Protein AF-A0A928Y3N4-F1 (afdb_monomer)

Structure (mmCIF, N/CA/C/O backbone):
data_AF-A0A928Y3N4-F1
#
_entry.id   AF-A0A928Y3N4-F1
#
loop_
_atom_site.group_PDB
_atom_site.id
_atom_site.type_symbol
_atom_site.label_atom_id
_atom_site.label_alt_id
_atom_site.label_comp_id
_atom_site.label_asym_id
_atom_site.label_entity_id
_atom_site.label_seq_id
_atom_site.pdbx_PDB_ins_code
_atom_site.Cartn_x
_atom_site.Cartn_y
_atom_site.Cartn_z
_atom_site.occupancy
_atom_site.B_iso_or_equiv
_atom_site.auth_seq_id
_atom_site.auth_comp_id
_atom_site.auth_asym_id
_atom_site.auth_atom_id
_atom_site.pdbx_PDB_model_num
ATOM 1 N N . MET A 1 1 ? -27.984 -34.241 73.328 1.00 47.38 1 MET A N 1
ATOM 2 C CA . MET A 1 1 ? -26.893 -34.938 72.613 1.00 47.38 1 MET A CA 1
ATOM 3 C C . MET A 1 1 ? -27.506 -35.853 71.570 1.00 47.38 1 MET A C 1
ATOM 5 O O . MET A 1 1 ? -28.028 -36.883 71.955 1.00 47.38 1 MET A O 1
ATOM 9 N N . THR A 1 2 ? -27.422 -35.497 70.288 1.00 42.41 2 THR A N 1
ATOM 10 C CA . THR A 1 2 ? -27.438 -36.463 69.175 1.00 42.41 2 THR A CA 1
ATOM 11 C C . THR A 1 2 ? -26.892 -35.757 67.939 1.00 42.41 2 THR A C 1
ATOM 13 O O . THR A 1 2 ? -27.511 -34.861 67.377 1.00 42.41 2 THR A O 1
ATOM 16 N N . ARG A 1 3 ? -25.650 -36.106 67.595 1.00 63.12 3 ARG A N 1
ATOM 17 C CA . ARG A 1 3 ? -24.967 -35.717 66.361 1.00 63.12 3 ARG A CA 1
ATOM 18 C C . ARG A 1 3 ? -25.602 -36.496 65.212 1.00 63.12 3 ARG A C 1
ATOM 20 O O . ARG A 1 3 ? -25.712 -37.712 65.326 1.00 63.12 3 ARG A O 1
ATOM 27 N N . SER A 1 4 ? -25.910 -35.840 64.099 1.00 55.44 4 SER A N 1
ATOM 28 C CA . SER A 1 4 ? -25.992 -36.532 62.814 1.00 55.44 4 SER A CA 1
ATOM 29 C C . SER A 1 4 ? -25.306 -35.709 61.731 1.00 55.44 4 SER A C 1
ATOM 31 O O . SER A 1 4 ? -25.204 -34.488 61.822 1.00 55.44 4 SER A O 1
ATOM 33 N N . ARG A 1 5 ? -24.702 -36.430 60.797 1.00 62.81 5 ARG A N 1
ATOM 34 C CA . ARG A 1 5 ? -23.489 -36.102 60.050 1.00 62.81 5 ARG A CA 1
ATOM 35 C C . ARG A 1 5 ? -23.742 -36.480 58.581 1.00 62.81 5 ARG A C 1
ATOM 37 O O . ARG A 1 5 ? -24.220 -37.583 58.353 1.00 62.81 5 ARG A O 1
ATOM 44 N N . PHE A 1 6 ? -23.286 -35.620 57.659 1.00 48.50 6 PHE A N 1
ATOM 45 C CA . PHE A 1 6 ? -23.061 -35.830 56.208 1.00 48.50 6 PHE A CA 1
ATOM 46 C C . PHE A 1 6 ? -24.293 -35.878 55.266 1.00 48.50 6 PHE A C 1
ATOM 48 O O . PHE A 1 6 ? -25.356 -36.301 55.704 1.00 48.50 6 PHE A O 1
ATOM 55 N N . PRO A 1 7 ? -24.166 -35.471 53.974 1.00 49.78 7 PRO A N 1
ATOM 56 C CA . PRO A 1 7 ? -22.922 -35.302 53.214 1.00 49.78 7 PRO A CA 1
ATOM 57 C C . PRO A 1 7 ? -22.672 -33.918 52.586 1.00 49.78 7 PRO A C 1
ATOM 59 O O . PRO A 1 7 ? -23.573 -33.216 52.139 1.00 49.78 7 PRO A O 1
ATOM 62 N N . LEU A 1 8 ? -21.379 -33.583 52.511 1.00 54.81 8 LEU A N 1
ATOM 63 C CA . LEU A 1 8 ? -20.806 -32.594 51.603 1.00 54.81 8 LEU A CA 1
ATOM 64 C C . LEU A 1 8 ? -21.155 -33.024 50.166 1.00 54.81 8 LEU A C 1
ATOM 66 O O . LEU A 1 8 ? -20.624 -34.020 49.673 1.00 54.81 8 LEU A O 1
ATOM 70 N N . ALA A 1 9 ? -22.068 -32.312 49.509 1.00 58.09 9 ALA A N 1
ATOM 71 C CA . ALA A 1 9 ? -22.290 -32.474 48.080 1.00 58.09 9 ALA A CA 1
ATOM 72 C C . ALA A 1 9 ? -21.079 -31.887 47.347 1.00 58.09 9 ALA A C 1
ATOM 74 O O . ALA A 1 9 ? -20.840 -30.680 47.355 1.00 58.09 9 ALA A O 1
ATOM 75 N N . LEU A 1 10 ? -20.287 -32.783 46.766 1.00 55.28 10 LEU A N 1
ATOM 76 C CA . LEU A 1 10 ? -19.162 -32.493 45.894 1.00 55.28 10 LEU A CA 1
ATOM 77 C C . LEU A 1 10 ? -19.699 -31.794 44.633 1.00 55.28 10 LEU A C 1
ATOM 79 O O . LEU A 1 10 ? -20.111 -32.450 43.679 1.00 55.28 10 LEU A O 1
ATOM 83 N N . ALA A 1 11 ? -19.743 -30.462 44.644 1.00 58.38 11 ALA A N 1
ATOM 84 C CA . ALA A 1 11 ? -19.982 -29.673 43.444 1.00 58.38 11 ALA A CA 1
ATOM 85 C C . ALA A 1 11 ? -18.770 -29.860 42.524 1.00 58.38 11 ALA A C 1
ATOM 87 O O . ALA A 1 11 ? -17.721 -29.241 42.709 1.00 58.38 11 ALA A O 1
ATOM 88 N N . ALA A 1 12 ? -18.903 -30.795 41.584 1.00 56.53 12 ALA A N 1
ATOM 89 C CA . ALA A 1 12 ? -17.949 -31.024 40.518 1.00 56.53 12 ALA A CA 1
ATOM 90 C C . ALA A 1 12 ? -17.733 -29.703 39.773 1.00 56.53 12 ALA A C 1
ATOM 92 O O . ALA A 1 12 ? -18.623 -29.202 39.086 1.00 56.53 12 ALA A O 1
ATOM 93 N N . MET A 1 13 ? -16.550 -29.125 39.962 1.00 56.06 13 MET A N 1
ATOM 94 C CA . MET A 1 13 ? -16.081 -27.986 39.195 1.00 56.06 13 MET A CA 1
ATOM 95 C C . MET A 1 13 ? -16.020 -28.427 37.733 1.00 56.06 13 MET A C 1
ATOM 97 O O . MET A 1 13 ? -15.129 -29.180 37.339 1.00 56.06 13 MET A O 1
ATOM 101 N N . LEU A 1 14 ? -16.984 -27.979 36.931 1.00 53.53 14 LEU A N 1
ATOM 102 C CA . LEU A 1 14 ? -16.860 -27.951 35.481 1.00 53.53 14 LEU A CA 1
ATOM 103 C C . LEU A 1 14 ? -15.753 -26.942 35.166 1.00 53.53 14 LEU A C 1
ATOM 105 O O . LEU A 1 14 ? -16.003 -25.759 34.953 1.00 53.53 14 LEU A O 1
ATOM 109 N N . ALA A 1 15 ? -14.506 -27.405 35.232 1.00 56.06 15 ALA A N 1
ATOM 110 C CA . ALA A 1 15 ? -13.367 -26.680 34.713 1.00 56.06 15 ALA A CA 1
ATOM 111 C C . ALA A 1 15 ? -13.565 -26.575 33.199 1.00 56.06 15 ALA A C 1
ATOM 113 O O . ALA A 1 15 ? -13.288 -27.515 32.456 1.00 56.06 15 ALA A O 1
ATOM 114 N N . SER A 1 16 ? -14.106 -25.443 32.754 1.00 57.12 16 SER A N 1
ATOM 115 C CA . SER A 1 16 ? -14.120 -25.051 31.353 1.00 57.12 16 SER A CA 1
ATOM 116 C C . SER A 1 16 ? -12.679 -25.080 30.858 1.00 57.12 16 SER A C 1
ATOM 118 O O . SER A 1 16 ? -11.881 -24.205 31.195 1.00 57.12 16 SER A O 1
ATOM 120 N N . THR A 1 17 ? -12.317 -26.111 30.098 1.00 54.81 17 THR A N 1
ATOM 121 C CA . THR A 1 17 ? -11.041 -26.175 29.393 1.00 54.81 17 THR A CA 1
ATOM 122 C C . THR A 1 17 ? -11.042 -25.063 28.352 1.00 54.81 17 THR A C 1
ATOM 124 O O . THR A 1 17 ? -11.524 -25.240 27.234 1.00 54.81 17 THR A O 1
ATOM 127 N N . ALA A 1 18 ? -10.548 -23.888 28.738 1.00 58.12 18 ALA A N 1
ATOM 128 C CA . ALA A 1 18 ? -10.191 -22.839 27.804 1.00 58.12 18 ALA A CA 1
ATOM 129 C C . ALA A 1 18 ? -9.046 -23.389 26.949 1.00 58.12 18 ALA A C 1
ATOM 131 O O . ALA A 1 18 ? -7.896 -23.444 27.387 1.00 58.12 18 ALA A O 1
ATOM 132 N N . PHE A 1 19 ? -9.371 -23.872 25.751 1.00 60.56 19 PHE A N 1
ATOM 133 C CA . PHE A 1 19 ? -8.366 -24.200 24.756 1.00 60.56 19 PHE A CA 1
ATOM 134 C C . PHE A 1 19 ? -7.607 -22.911 24.453 1.00 60.56 19 PHE A C 1
ATOM 136 O O . PHE A 1 19 ? -8.138 -22.006 23.812 1.00 60.56 19 PHE A O 1
ATOM 143 N N . ALA A 1 20 ? -6.371 -22.820 24.939 1.00 56.69 20 ALA A N 1
ATOM 144 C CA . ALA A 1 20 ? -5.409 -21.829 24.495 1.00 56.69 20 ALA A CA 1
ATOM 145 C C . ALA A 1 20 ? -5.088 -22.121 23.022 1.00 56.69 20 ALA A C 1
ATOM 147 O O . ALA A 1 20 ? -4.102 -22.783 22.700 1.00 56.69 20 ALA A O 1
ATOM 148 N N . GLN A 1 21 ? -5.976 -21.700 22.121 1.00 72.19 21 GLN A N 1
ATOM 149 C CA . GLN A 1 21 ? -5.720 -21.724 20.693 1.00 72.19 21 GLN A CA 1
ATOM 150 C C . GLN A 1 21 ? -4.578 -20.745 20.457 1.00 72.19 21 GLN A C 1
ATOM 152 O O . GLN A 1 21 ? -4.737 -19.534 20.616 1.00 72.19 21 GLN A O 1
ATOM 157 N N . SER A 1 22 ? -3.398 -21.284 20.152 1.00 70.44 22 SER A N 1
ATOM 158 C CA . SER A 1 22 ? -2.282 -20.468 19.696 1.00 70.44 22 SER A CA 1
ATOM 159 C C . SER A 1 22 ? -2.782 -19.594 18.540 1.00 70.44 22 SER A C 1
ATOM 161 O O . SER A 1 22 ? -3.481 -20.124 17.667 1.00 70.44 22 SER A O 1
ATOM 163 N N . PRO A 1 23 ? -2.481 -18.281 18.531 1.00 75.88 23 PRO A N 1
ATOM 164 C CA . PRO A 1 23 ? -2.915 -17.408 17.454 1.00 75.88 23 PRO A CA 1
ATOM 165 C C . PRO A 1 23 ? -2.504 -18.017 16.112 1.00 75.88 23 PRO A C 1
ATOM 167 O O . PRO A 1 23 ? -1.367 -18.495 15.998 1.00 75.88 23 PRO A O 1
ATOM 170 N N . PRO A 1 24 ? -3.395 -18.042 15.106 1.00 79.50 24 PRO A N 1
ATOM 171 C CA . PRO A 1 24 ? -3.009 -18.506 13.786 1.00 79.50 24 PRO A CA 1
ATOM 172 C C . PRO A 1 24 ? -1.813 -17.678 13.292 1.00 79.50 24 PRO A C 1
ATOM 174 O O . PRO A 1 24 ? -1.712 -16.489 13.617 1.00 79.50 24 PRO A O 1
ATOM 177 N N . PRO A 1 25 ? -0.889 -18.289 12.532 1.00 79.56 25 PRO A N 1
ATOM 178 C CA . PRO A 1 25 ? 0.257 -17.574 11.994 1.00 79.56 25 PRO A CA 1
ATOM 179 C C . PRO A 1 25 ? -0.210 -16.357 11.195 1.00 79.56 25 PRO A C 1
ATOM 181 O O . PRO A 1 25 ? -1.213 -16.414 10.478 1.00 79.56 25 PRO A O 1
ATOM 184 N N . ALA A 1 26 ? 0.520 -15.249 11.336 1.00 81.06 26 ALA A N 1
ATOM 185 C CA . ALA A 1 26 ? 0.179 -14.015 10.650 1.00 81.06 26 ALA A CA 1
ATOM 186 C C . ALA A 1 26 ? 0.155 -14.244 9.127 1.00 81.06 26 ALA A C 1
ATOM 188 O O . ALA A 1 26 ? 1.047 -14.915 8.591 1.00 81.06 26 ALA A O 1
ATOM 189 N N . PRO A 1 27 ? -0.837 -13.691 8.410 1.00 80.31 27 PRO A N 1
ATOM 190 C CA . PRO A 1 27 ? -0.884 -13.801 6.963 1.00 80.31 27 PRO A CA 1
ATOM 191 C C . PRO A 1 27 ? 0.375 -13.169 6.361 1.00 80.31 27 PRO A C 1
ATOM 193 O O . PRO A 1 27 ? 0.723 -12.025 6.648 1.00 80.31 27 PRO A O 1
ATOM 196 N N . THR A 1 28 ? 1.077 -13.933 5.527 1.00 86.12 28 THR A N 1
ATOM 197 C CA . THR A 1 28 ? 2.264 -13.441 4.823 1.00 86.12 28 THR A CA 1
ATOM 198 C C . THR A 1 28 ? 1.826 -12.546 3.669 1.00 86.12 28 THR A C 1
ATOM 200 O O . THR A 1 28 ? 1.004 -12.954 2.850 1.00 86.12 28 THR A O 1
ATOM 203 N N . VAL A 1 29 ? 2.375 -11.331 3.590 1.00 88.69 29 VAL A N 1
ATOM 204 C CA . VAL A 1 29 ? 2.142 -10.418 2.463 1.00 88.69 29 VAL A CA 1
ATOM 205 C C . VAL A 1 29 ? 3.129 -10.770 1.346 1.00 88.69 29 VAL A C 1
ATOM 207 O O . VAL A 1 29 ? 4.336 -10.643 1.565 1.00 88.69 29 VAL A O 1
ATOM 210 N N . PRO A 1 30 ? 2.665 -11.218 0.165 1.00 88.12 30 PRO A N 1
ATOM 211 C CA . PRO A 1 30 ? 3.565 -11.536 -0.937 1.00 88.12 30 PRO A CA 1
ATOM 212 C C . PRO A 1 30 ? 4.311 -10.278 -1.404 1.00 88.12 30 PRO A C 1
ATOM 214 O O . PRO A 1 30 ? 3.675 -9.232 -1.528 1.00 88.12 30 PRO A O 1
ATOM 217 N N . PRO A 1 31 ? 5.623 -10.347 -1.685 1.00 93.50 31 PRO A N 1
ATOM 218 C CA . PRO A 1 31 ? 6.352 -9.227 -2.273 1.00 93.50 31 PRO A CA 1
ATOM 219 C C . PRO A 1 31 ? 5.904 -8.969 -3.720 1.00 93.50 31 PRO A C 1
ATOM 221 O O . PRO A 1 31 ? 5.346 -9.847 -4.380 1.00 93.50 31 PRO A O 1
ATOM 224 N N . HIS A 1 32 ? 6.189 -7.775 -4.245 1.00 96.00 32 HIS A N 1
ATOM 225 C CA . HIS A 1 32 ? 5.925 -7.478 -5.653 1.00 96.00 32 HIS A CA 1
ATOM 226 C C . HIS A 1 32 ? 6.855 -8.271 -6.586 1.00 96.00 32 HIS A C 1
ATOM 228 O O . HIS A 1 32 ? 8.039 -8.452 -6.303 1.00 96.00 32 HIS A O 1
ATOM 234 N N . GLY A 1 33 ? 6.346 -8.658 -7.756 1.00 96.25 33 GLY A N 1
ATOM 235 C CA . GLY A 1 33 ? 7.134 -9.311 -8.812 1.00 96.25 33 GLY A CA 1
ATOM 236 C C . GLY A 1 33 ? 7.837 -8.352 -9.781 1.00 96.25 33 GLY A C 1
ATOM 237 O O . GLY A 1 33 ? 8.428 -8.802 -10.757 1.00 96.25 33 GLY A O 1
ATOM 238 N N . CYS A 1 34 ? 7.746 -7.036 -9.567 1.00 97.62 34 CYS A N 1
ATOM 239 C CA . CYS A 1 34 ? 8.233 -6.036 -10.519 1.00 97.62 34 CYS A CA 1
ATOM 240 C C . CYS A 1 34 ? 9.762 -6.071 -10.667 1.00 97.62 34 CYS A C 1
ATOM 242 O O . CYS A 1 34 ? 10.485 -5.932 -9.679 1.00 97.62 34 CYS A O 1
ATOM 244 N N . VAL A 1 35 ? 10.251 -6.196 -11.904 1.00 97.31 35 VAL A N 1
ATOM 245 C CA . VAL A 1 35 ? 11.687 -6.239 -12.217 1.00 97.31 35 VAL A CA 1
ATOM 246 C C . VAL A 1 35 ? 12.153 -4.863 -12.665 1.00 97.31 35 VAL A C 1
ATOM 248 O O . VAL A 1 35 ? 11.693 -4.340 -13.678 1.00 97.31 35 VAL A O 1
ATOM 251 N N . LYS A 1 36 ? 13.074 -4.271 -11.907 1.00 97.56 36 LYS A N 1
ATOM 252 C CA . LYS A 1 36 ? 13.670 -2.985 -12.264 1.00 97.56 36 LYS A CA 1
ATOM 253 C C . LYS A 1 36 ? 14.663 -3.178 -13.415 1.00 97.56 36 LYS A C 1
ATOM 255 O O . LYS A 1 36 ? 15.590 -3.969 -13.252 1.00 97.56 36 LYS A O 1
ATOM 260 N N . PRO A 1 37 ? 14.537 -2.443 -14.533 1.00 97.62 37 PRO A N 1
ATOM 261 C CA . PRO A 1 37 ? 15.521 -2.523 -15.600 1.00 97.62 37 PRO A CA 1
ATOM 262 C C . PRO A 1 37 ? 16.781 -1.729 -15.242 1.00 97.62 37 PRO A C 1
ATOM 264 O O . PRO A 1 37 ? 16.715 -0.613 -14.707 1.00 97.62 37 PRO A O 1
ATOM 267 N N . ASP A 1 38 ? 17.936 -2.287 -15.591 1.00 97.88 38 ASP A N 1
ATOM 268 C CA . ASP A 1 38 ? 19.227 -1.649 -15.365 1.00 97.88 38 ASP A CA 1
ATOM 269 C C . ASP A 1 38 ? 19.444 -0.473 -16.314 1.00 97.88 38 ASP A C 1
ATOM 271 O O . ASP A 1 38 ? 19.217 -0.556 -17.525 1.00 97.88 38 ASP A O 1
ATOM 275 N N . PHE A 1 39 ? 19.914 0.644 -15.757 1.00 96.88 39 PHE A N 1
ATOM 276 C CA . PHE A 1 39 ? 20.207 1.828 -16.550 1.00 96.88 39 PHE A CA 1
ATOM 277 C C . PHE A 1 39 ? 21.376 1.543 -17.506 1.00 96.88 39 PHE A C 1
ATOM 279 O O . PHE A 1 39 ? 22.460 1.170 -17.051 1.00 96.88 39 PHE A O 1
ATOM 286 N N . PRO A 1 40 ? 21.214 1.764 -18.823 1.00 96.56 40 PRO A N 1
ATOM 287 C CA . PRO A 1 40 ? 22.214 1.360 -19.805 1.00 96.56 40 PRO A CA 1
ATOM 288 C C . PRO A 1 40 ? 23.493 2.209 -19.809 1.00 96.56 40 PRO A C 1
ATOM 290 O O . PRO A 1 40 ? 24.413 1.876 -20.558 1.00 96.56 40 PRO A O 1
ATOM 293 N N . GLY A 1 41 ? 23.556 3.277 -19.006 1.00 96.50 41 GLY A N 1
ATOM 294 C CA . GLY A 1 41 ? 24.654 4.242 -18.973 1.00 96.50 41 GLY A CA 1
ATOM 295 C C . GLY A 1 41 ? 24.373 5.482 -19.827 1.00 96.50 41 GLY A C 1
ATOM 296 O O . GLY A 1 41 ? 23.612 5.438 -20.790 1.00 96.50 41 GLY A O 1
ATOM 297 N N . LYS A 1 42 ? 24.996 6.614 -19.474 1.00 92.69 42 LYS A N 1
ATOM 298 C CA . LYS A 1 42 ? 24.755 7.915 -20.135 1.00 92.69 42 LYS A CA 1
ATOM 299 C C . LYS A 1 42 ? 25.273 7.982 -21.575 1.00 92.69 42 LYS A C 1
ATOM 301 O O . LYS A 1 42 ? 24.779 8.782 -22.353 1.00 92.69 42 LYS A O 1
ATOM 306 N N . SER A 1 43 ? 26.266 7.163 -21.909 1.00 95.88 43 SER A N 1
ATOM 307 C CA . SER A 1 43 ? 26.871 7.062 -23.242 1.00 95.88 43 SER A CA 1
ATOM 308 C C . SER A 1 43 ? 26.248 5.960 -24.108 1.00 95.88 43 SER A C 1
ATOM 310 O O . SER A 1 43 ? 26.785 5.630 -25.164 1.00 95.88 43 SER A O 1
ATOM 312 N N . ALA A 1 44 ? 25.146 5.347 -23.662 1.00 96.25 44 ALA A N 1
ATOM 313 C CA . ALA A 1 44 ? 24.443 4.343 -24.447 1.00 96.25 44 ALA A CA 1
ATOM 314 C C . ALA A 1 44 ? 23.819 4.955 -25.707 1.00 96.25 44 ALA A C 1
ATOM 316 O O . ALA A 1 44 ? 23.394 6.106 -25.711 1.00 96.25 44 ALA A O 1
ATOM 317 N N . VAL A 1 45 ? 23.708 4.151 -26.765 1.00 97.06 45 VAL A N 1
ATOM 318 C CA . VAL A 1 45 ? 23.008 4.555 -27.990 1.00 97.06 45 VAL A CA 1
ATOM 319 C C . VAL A 1 45 ? 21.530 4.860 -27.713 1.00 97.06 45 VAL A C 1
ATOM 321 O O . VAL A 1 45 ? 20.886 4.162 -26.924 1.00 97.06 45 VAL A O 1
ATOM 324 N N . ASP A 1 46 ? 20.970 5.845 -28.419 1.00 96.75 46 ASP A N 1
ATOM 325 C CA . ASP A 1 46 ? 19.593 6.332 -28.234 1.00 96.75 46 ASP A CA 1
ATOM 326 C C . ASP A 1 46 ? 18.539 5.222 -28.204 1.00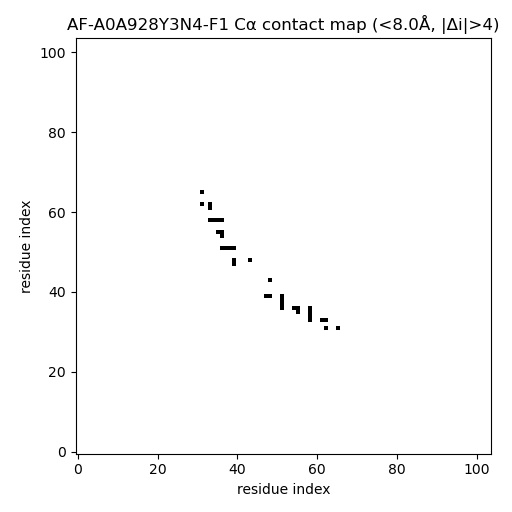 96.75 46 ASP A C 1
ATOM 328 O O . ASP A 1 46 ? 17.618 5.255 -27.390 1.00 96.75 46 ASP A O 1
ATOM 332 N N . ALA A 1 47 ? 18.669 4.209 -29.064 1.00 97.19 47 ALA A N 1
ATOM 333 C CA . ALA A 1 47 ? 17.727 3.092 -29.111 1.00 97.19 47 ALA A CA 1
ATOM 334 C C . ALA A 1 47 ? 17.679 2.313 -27.782 1.00 97.19 47 ALA A C 1
ATOM 336 O O . ALA A 1 47 ? 16.604 1.923 -27.324 1.00 97.19 47 ALA A O 1
ATOM 337 N N . LYS A 1 48 ? 18.835 2.135 -27.126 1.00 97.12 48 LYS A N 1
ATOM 338 C CA . LYS A 1 48 ? 18.946 1.450 -25.831 1.00 97.12 48 LYS A CA 1
ATOM 339 C C . LYS A 1 48 ? 18.354 2.303 -24.707 1.00 97.12 48 LYS A C 1
ATOM 341 O O . LYS A 1 48 ? 17.679 1.762 -23.837 1.00 97.12 48 LYS A O 1
ATOM 346 N N . ILE A 1 49 ? 18.549 3.623 -24.760 1.00 97.88 49 ILE A N 1
ATOM 347 C CA . ILE A 1 49 ? 17.949 4.570 -23.807 1.00 97.88 49 ILE A CA 1
ATOM 348 C C . ILE A 1 49 ? 16.420 4.577 -23.938 1.00 97.88 49 ILE A C 1
ATOM 350 O O . ILE A 1 49 ? 15.724 4.489 -22.929 1.00 97.88 49 ILE A O 1
ATOM 354 N N . ARG A 1 50 ? 15.885 4.629 -25.167 1.00 97.56 50 ARG A N 1
ATOM 355 C CA . ARG A 1 50 ? 14.431 4.601 -25.413 1.00 97.56 50 ARG A CA 1
ATOM 356 C C . ARG A 1 50 ? 13.795 3.309 -24.913 1.00 97.56 50 ARG A C 1
ATOM 358 O O . ARG A 1 50 ? 12.767 3.372 -24.248 1.00 97.56 50 ARG A O 1
ATOM 365 N N . ARG A 1 51 ? 14.424 2.161 -25.187 1.00 97.81 51 ARG A N 1
ATOM 366 C CA . ARG A 1 51 ? 13.959 0.866 -24.679 1.00 97.81 51 ARG A CA 1
ATOM 367 C C . ARG A 1 51 ? 13.956 0.827 -23.153 1.00 97.81 51 ARG A C 1
ATOM 369 O O . ARG A 1 51 ? 12.921 0.546 -22.570 1.00 97.81 51 ARG A O 1
ATOM 376 N N . TRP A 1 52 ? 15.068 1.205 -22.519 1.00 98.25 52 TRP A N 1
ATOM 377 C CA . TRP A 1 52 ? 15.143 1.284 -21.059 1.00 98.25 52 TRP A CA 1
ATOM 378 C C . TRP A 1 52 ? 14.061 2.198 -20.468 1.00 98.25 52 TRP A C 1
ATOM 380 O O . TRP A 1 52 ? 13.457 1.848 -19.463 1.00 98.25 52 TRP A O 1
ATOM 390 N N . SER A 1 53 ? 13.779 3.348 -21.088 1.00 97.81 53 SER A N 1
ATOM 391 C CA . SER A 1 53 ? 12.726 4.253 -20.614 1.00 97.81 53 SER A CA 1
ATOM 392 C C . SER A 1 53 ? 11.331 3.624 -20.672 1.00 97.81 53 SER A C 1
ATOM 394 O O . SER A 1 53 ? 10.517 3.913 -19.796 1.00 97.81 53 SER A O 1
ATOM 396 N N . ALA A 1 54 ? 11.041 2.808 -21.690 1.00 98.25 54 ALA A N 1
ATOM 397 C CA . ALA A 1 54 ? 9.785 2.068 -21.783 1.00 98.25 54 ALA A CA 1
ATOM 398 C C . ALA A 1 54 ? 9.725 0.974 -20.707 1.00 98.25 54 ALA A C 1
ATOM 400 O O . ALA A 1 54 ? 8.805 0.979 -19.895 1.00 98.25 54 ALA A O 1
ATOM 401 N N . ASP A 1 55 ? 10.773 0.152 -20.602 1.00 98.31 55 ASP A N 1
ATOM 402 C CA . ASP A 1 55 ? 10.873 -0.903 -19.586 1.00 98.31 55 ASP A CA 1
ATOM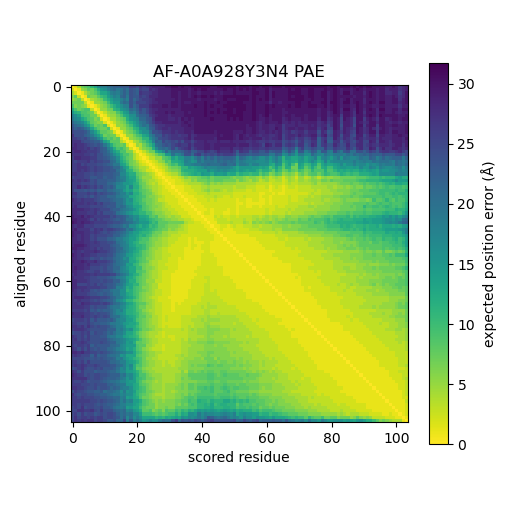 403 C C . ASP A 1 55 ? 10.756 -0.320 -18.158 1.00 98.31 55 ASP A C 1
ATOM 405 O O . ASP A 1 55 ? 10.150 -0.910 -17.263 1.00 98.31 55 ASP A O 1
ATOM 409 N N . TYR A 1 56 ? 11.325 0.868 -17.919 1.00 98.50 56 TYR A N 1
ATOM 410 C CA . TYR A 1 56 ? 11.270 1.531 -16.615 1.00 98.50 56 TYR A CA 1
ATOM 411 C C . TYR A 1 56 ? 9.868 2.058 -16.310 1.00 98.50 56 TYR A C 1
ATOM 413 O O . TYR A 1 56 ? 9.424 2.007 -15.161 1.00 98.50 56 TYR A O 1
ATOM 421 N N . LYS A 1 57 ? 9.153 2.549 -17.328 1.00 98.50 57 LYS A N 1
ATOM 422 C CA . LYS A 1 57 ? 7.749 2.933 -17.187 1.00 98.50 57 LYS A CA 1
ATOM 423 C C . LYS A 1 57 ? 6.917 1.718 -16.775 1.00 98.50 57 LYS A C 1
ATOM 425 O O . LYS A 1 57 ? 6.241 1.801 -15.749 1.00 98.50 57 LYS A O 1
ATOM 430 N N . ASP A 1 58 ? 7.060 0.598 -17.478 1.00 98.38 58 ASP A N 1
ATOM 431 C CA . ASP A 1 58 ? 6.345 -0.650 -17.183 1.00 98.38 58 ASP A CA 1
ATOM 432 C C . ASP A 1 58 ? 6.643 -1.144 -15.758 1.00 98.38 58 ASP A C 1
ATOM 434 O O . ASP A 1 58 ? 5.734 -1.496 -15.002 1.00 98.38 58 ASP A O 1
ATOM 438 N N . TYR A 1 59 ? 7.907 -1.070 -15.326 1.00 98.56 59 TYR A N 1
ATOM 439 C CA . TYR A 1 59 ? 8.301 -1.352 -13.944 1.00 98.56 59 TYR A CA 1
ATOM 440 C C . TYR A 1 59 ? 7.551 -0.476 -12.927 1.00 98.56 59 TYR A C 1
ATOM 442 O O . TYR A 1 59 ? 7.026 -0.983 -11.931 1.00 98.56 59 TYR A O 1
ATOM 450 N N . THR A 1 60 ? 7.460 0.837 -13.161 1.00 98.50 60 THR A N 1
ATOM 451 C CA . THR A 1 60 ? 6.737 1.733 -12.241 1.00 98.50 60 THR A CA 1
ATOM 452 C C . THR A 1 60 ? 5.225 1.520 -12.257 1.00 98.50 60 THR A C 1
ATOM 454 O O . THR A 1 60 ? 4.578 1.705 -11.226 1.00 98.50 60 THR A O 1
ATOM 457 N N . GLU A 1 61 ? 4.647 1.119 -13.388 1.00 98.62 61 GLU A N 1
ATOM 458 C CA . GLU A 1 61 ? 3.228 0.766 -13.484 1.00 98.62 61 GLU A CA 1
ATOM 459 C C . GLU A 1 61 ? 2.925 -0.526 -12.721 1.00 98.62 61 GLU A C 1
ATOM 461 O O . GLU A 1 61 ? 1.969 -0.562 -11.946 1.00 98.62 61 GLU A O 1
ATOM 466 N N . CYS A 1 62 ? 3.799 -1.531 -12.819 1.00 98.44 62 CYS A N 1
ATOM 467 C CA . CYS A 1 62 ? 3.727 -2.736 -11.994 1.00 98.44 62 CYS A CA 1
ATOM 468 C C . CYS A 1 62 ? 3.739 -2.404 -10.491 1.00 98.44 62 CYS A C 1
ATOM 470 O O . CYS A 1 62 ? 2.899 -2.898 -9.735 1.00 98.44 62 CYS A O 1
ATOM 472 N N . LEU A 1 63 ? 4.646 -1.524 -10.046 1.00 98.56 63 LEU A N 1
ATOM 473 C CA . LEU A 1 63 ? 4.701 -1.118 -8.637 1.00 98.56 63 LEU A CA 1
ATOM 474 C C . LEU A 1 63 ? 3.416 -0.417 -8.186 1.00 98.56 63 LEU A C 1
ATOM 476 O O . LEU A 1 63 ? 2.926 -0.682 -7.089 1.00 98.56 63 LEU A O 1
ATOM 480 N N . LYS A 1 64 ? 2.853 0.459 -9.026 1.00 98.31 64 LYS A N 1
ATOM 481 C CA . LYS A 1 64 ? 1.580 1.132 -8.733 1.00 98.31 64 LYS A CA 1
ATOM 482 C C . LYS A 1 64 ? 0.438 0.135 -8.575 1.00 98.31 64 LYS A C 1
ATOM 484 O O . LYS A 1 64 ? -0.360 0.302 -7.657 1.00 98.31 64 LYS A O 1
ATOM 489 N N . ALA A 1 65 ? 0.374 -0.892 -9.424 1.00 97.88 65 ALA A N 1
ATOM 490 C CA . ALA A 1 65 ? -0.636 -1.941 -9.317 1.00 97.88 65 ALA A CA 1
ATOM 491 C C . ALA A 1 65 ? -0.527 -2.681 -7.977 1.00 97.88 65 ALA A C 1
ATOM 493 O O . ALA A 1 65 ? -1.500 -2.735 -7.227 1.00 97.88 65 ALA A O 1
ATOM 494 N N . TYR A 1 66 ? 0.679 -3.135 -7.617 1.00 97.69 66 TYR A N 1
ATOM 495 C CA . TYR A 1 66 ? 0.918 -3.800 -6.334 1.00 97.69 66 TYR A CA 1
ATOM 496 C C . TYR A 1 66 ? 0.522 -2.922 -5.137 1.00 97.69 66 TYR A C 1
ATOM 498 O O . TYR A 1 66 ? -0.185 -3.373 -4.235 1.00 97.69 66 TYR A O 1
ATOM 506 N N . VAL A 1 67 ? 0.931 -1.648 -5.131 1.00 97.88 67 VAL A N 1
ATOM 507 C CA . VAL A 1 67 ? 0.555 -0.699 -4.070 1.00 97.88 67 VAL A CA 1
ATOM 508 C C . VAL A 1 67 ? -0.961 -0.504 -4.016 1.00 97.88 67 VAL A C 1
ATOM 510 O O . VAL A 1 67 ? -1.530 -0.501 -2.927 1.00 97.88 67 VAL A O 1
ATOM 513 N N . GLY A 1 68 ? -1.624 -0.388 -5.168 1.00 97.25 68 GLY A N 1
ATOM 514 C CA . GLY A 1 68 ? -3.080 -0.271 -5.253 1.00 97.25 68 GLY A CA 1
ATOM 515 C C . GLY A 1 68 ? -3.798 -1.459 -4.613 1.00 97.25 68 GLY A C 1
ATOM 516 O O . GLY A 1 68 ? -4.687 -1.270 -3.784 1.00 97.25 68 GLY A O 1
ATOM 517 N N . GLU A 1 69 ? -3.362 -2.681 -4.918 1.00 95.44 69 GLU A N 1
ATOM 518 C CA . GLU A 1 69 ? -3.906 -3.894 -4.300 1.00 95.44 69 GLU A CA 1
ATOM 519 C C . GLU A 1 69 ? -3.700 -3.921 -2.782 1.00 95.44 69 GLU A C 1
ATOM 521 O O . GLU A 1 69 ? -4.604 -4.302 -2.037 1.00 95.44 69 GLU A O 1
ATOM 526 N N . ARG A 1 70 ? -2.515 -3.522 -2.297 1.00 96.12 70 ARG A N 1
ATOM 527 C CA . ARG A 1 70 ? -2.239 -3.491 -0.853 1.00 96.12 70 ARG A CA 1
ATOM 528 C C . ARG A 1 70 ? -3.084 -2.437 -0.144 1.00 96.12 70 ARG A C 1
ATOM 530 O O . ARG A 1 70 ? -3.636 -2.737 0.912 1.00 96.12 70 ARG A O 1
ATOM 537 N N . ASN A 1 71 ? -3.246 -1.255 -0.735 1.00 96.88 71 ASN A N 1
ATOM 538 C CA . ASN A 1 71 ? -4.087 -0.196 -0.178 1.00 96.88 71 ASN A CA 1
ATOM 539 C C . ASN A 1 71 ? -5.553 -0.622 -0.076 1.00 96.88 71 ASN A C 1
ATOM 541 O O . ASN A 1 71 ? -6.174 -0.373 0.949 1.00 96.88 71 ASN A O 1
ATOM 545 N N . ALA A 1 72 ? -6.082 -1.353 -1.061 1.00 95.62 72 ALA A N 1
ATOM 546 C CA . ALA A 1 72 ? -7.446 -1.876 -0.978 1.00 95.62 72 ALA A CA 1
ATOM 547 C C . ALA A 1 72 ? -7.644 -2.798 0.243 1.00 95.62 72 ALA A C 1
ATOM 549 O O . ALA A 1 72 ? -8.656 -2.708 0.939 1.00 95.62 72 ALA A O 1
ATOM 550 N N . VAL A 1 73 ? -6.660 -3.655 0.542 1.00 94.25 73 VAL A N 1
ATOM 551 C CA . VAL A 1 73 ? -6.684 -4.508 1.742 1.00 94.25 73 VAL A CA 1
ATOM 552 C C . VAL A 1 73 ? -6.557 -3.669 3.014 1.00 94.25 73 VAL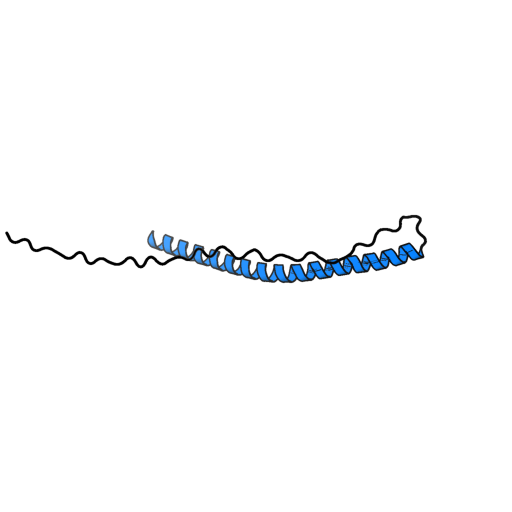 A C 1
ATOM 554 O O . VAL A 1 73 ? -7.294 -3.900 3.974 1.00 94.25 73 VAL A O 1
ATOM 557 N N . ILE A 1 74 ? -5.645 -2.695 3.035 1.00 95.81 74 ILE A N 1
ATOM 558 C CA . ILE A 1 74 ? -5.448 -1.791 4.177 1.00 95.81 74 ILE A CA 1
ATOM 559 C C . ILE A 1 74 ? -6.744 -1.043 4.495 1.00 95.81 74 ILE A C 1
ATOM 561 O O . ILE A 1 74 ? -7.160 -1.037 5.649 1.00 95.81 74 ILE A O 1
ATOM 565 N N . ASP A 1 75 ? -7.422 -0.493 3.491 1.00 97.12 75 ASP A N 1
ATOM 566 C CA . ASP A 1 75 ? -8.639 0.300 3.673 1.00 97.12 75 ASP A CA 1
ATOM 567 C C . ASP A 1 75 ? -9.773 -0.509 4.310 1.00 97.12 75 ASP A C 1
ATOM 569 O O . ASP A 1 75 ? -10.480 -0.013 5.189 1.00 97.12 75 ASP A O 1
ATOM 573 N N . VAL A 1 76 ? -9.952 -1.767 3.895 1.00 96.25 76 VAL A N 1
ATOM 574 C CA . VAL A 1 76 ? -10.960 -2.661 4.486 1.00 96.25 76 VAL A CA 1
ATOM 575 C C . VAL A 1 76 ? -10.640 -2.945 5.954 1.00 96.25 76 VAL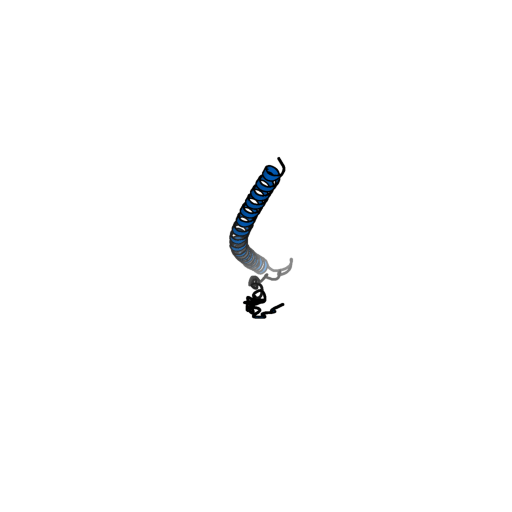 A C 1
ATOM 577 O O . VAL A 1 76 ? -11.516 -2.819 6.810 1.00 96.25 76 VAL A O 1
ATOM 580 N N . ASN A 1 77 ? -9.384 -3.273 6.262 1.00 96.19 77 ASN A N 1
ATOM 581 C CA . ASN A 1 77 ? -8.964 -3.561 7.635 1.00 96.19 77 A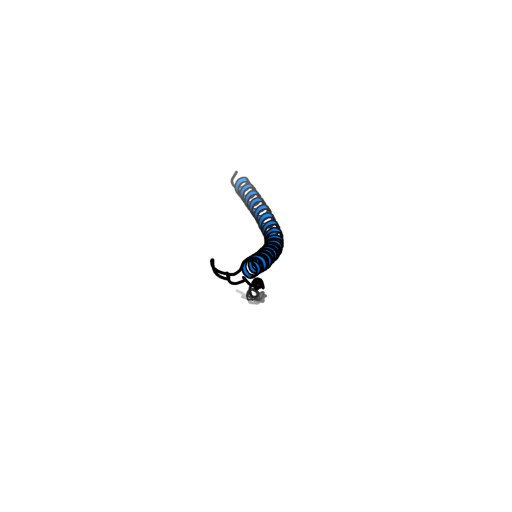SN A CA 1
ATOM 582 C C . ASN A 1 77 ? -9.026 -2.316 8.530 1.00 96.19 77 ASN A C 1
ATOM 584 O O . ASN A 1 77 ? -9.484 -2.400 9.668 1.00 96.19 77 ASN A O 1
ATOM 588 N N . ALA A 1 78 ? -8.633 -1.151 8.015 1.00 97.94 78 ALA A N 1
ATOM 589 C CA . ALA A 1 78 ? -8.709 0.115 8.733 1.00 97.94 78 ALA A CA 1
ATOM 590 C C . ALA A 1 78 ? -10.160 0.480 9.074 1.00 97.94 78 ALA A C 1
ATOM 592 O O . ALA A 1 78 ? -10.442 0.887 10.198 1.00 97.94 78 ALA A O 1
ATOM 593 N N . LYS A 1 79 ? -11.103 0.281 8.143 1.00 98.00 79 LYS A N 1
ATOM 594 C CA . LYS A 1 79 ? -12.537 0.484 8.410 1.00 98.00 79 LYS A CA 1
ATOM 595 C C . LYS A 1 79 ? -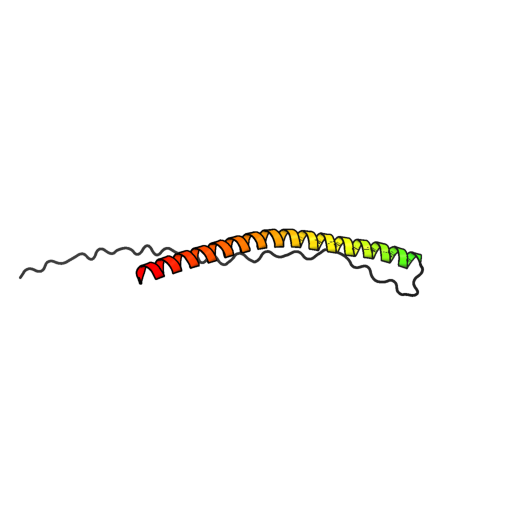13.045 -0.425 9.528 1.00 98.00 79 LYS A C 1
ATOM 597 O O . LYS A 1 79 ? -13.726 0.062 10.425 1.00 98.00 79 LYS A O 1
ATOM 602 N N . ALA A 1 80 ? -12.688 -1.709 9.499 1.00 97.69 80 ALA A N 1
ATOM 603 C CA . ALA A 1 80 ? -13.075 -2.655 10.543 1.00 97.69 80 ALA A CA 1
ATOM 604 C C . ALA A 1 80 ? -12.486 -2.274 11.914 1.00 97.69 80 ALA A C 1
ATOM 606 O O . ALA A 1 80 ? -13.211 -2.227 12.906 1.00 97.69 80 ALA A O 1
ATOM 607 N N . ALA A 1 81 ? -11.197 -1.927 11.961 1.00 98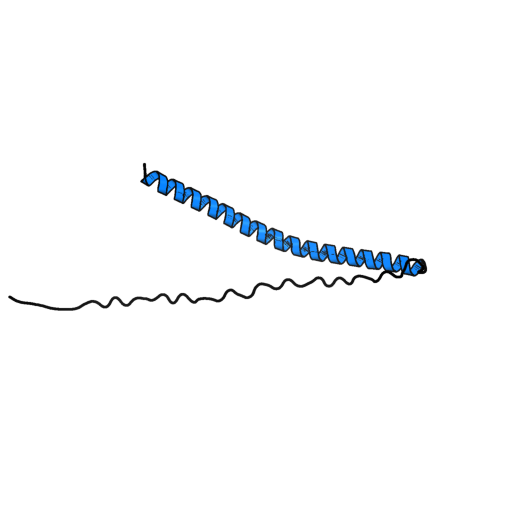.00 81 ALA A N 1
ATOM 608 C CA . ALA A 1 81 ? -10.539 -1.484 13.187 1.00 98.00 81 ALA A CA 1
ATOM 609 C C . ALA A 1 81 ? -11.180 -0.206 13.753 1.00 98.00 81 ALA A C 1
ATOM 611 O O . ALA A 1 81 ? -11.468 -0.134 14.945 1.00 98.00 81 ALA A O 1
ATOM 612 N N . ASN A 1 82 ? -11.468 0.779 12.900 1.00 98.38 82 ASN A N 1
ATOM 613 C CA . ASN A 1 82 ? -12.102 2.028 13.320 1.00 98.38 82 ASN A CA 1
ATOM 614 C C . ASN A 1 82 ? -13.529 1.817 13.845 1.00 98.38 82 ASN A C 1
ATOM 616 O O . ASN A 1 82 ? -13.922 2.481 14.802 1.00 98.38 82 ASN A O 1
ATOM 620 N N . ALA A 1 83 ? -14.293 0.887 13.264 1.00 98.19 83 ALA A N 1
ATOM 621 C CA . ALA A 1 83 ? -15.612 0.523 13.779 1.00 98.19 83 ALA A CA 1
ATOM 622 C C . ALA A 1 83 ? -15.519 -0.072 15.195 1.00 98.19 83 ALA A C 1
ATOM 624 O O . ALA A 1 83 ? -16.245 0.363 16.086 1.00 98.19 83 ALA A O 1
ATOM 625 N N . ALA A 1 84 ? -14.568 -0.982 15.428 1.00 98.44 84 ALA A N 1
ATOM 626 C CA . ALA A 1 84 ? -14.330 -1.557 16.753 1.00 98.44 84 ALA A CA 1
ATOM 627 C C . ALA A 1 84 ? -13.864 -0.505 17.778 1.00 98.44 84 ALA A C 1
ATOM 629 O O . ALA A 1 84 ? -14.290 -0.528 18.930 1.00 98.44 84 ALA A O 1
ATOM 630 N N . VAL A 1 85 ? -13.030 0.457 17.364 1.00 98.56 85 VAL A N 1
ATOM 631 C CA . VAL A 1 85 ? -12.633 1.590 18.220 1.00 98.56 85 VAL A CA 1
ATOM 632 C C . VAL A 1 85 ? -13.845 2.444 18.605 1.00 98.56 85 VAL A C 1
ATOM 634 O O . VAL A 1 85 ? -13.960 2.854 19.759 1.00 98.56 85 VAL A O 1
ATOM 637 N N . ALA A 1 86 ? -14.759 2.710 17.669 1.00 98.56 86 ALA A N 1
ATOM 638 C CA . ALA A 1 86 ? -15.971 3.478 17.951 1.00 98.56 86 ALA A CA 1
ATOM 639 C C . ALA A 1 86 ? -16.897 2.755 18.942 1.00 98.56 86 ALA A C 1
ATOM 641 O O . ALA A 1 86 ? -17.401 3.382 19.878 1.00 98.56 86 ALA A O 1
ATOM 642 N N . GLU A 1 87 ? -17.078 1.445 18.770 1.00 98.31 87 GLU A N 1
ATOM 643 C CA . GLU A 1 87 ? -17.832 0.604 19.703 1.00 98.31 87 GLU A CA 1
ATOM 644 C C . GLU A 1 87 ? -17.197 0.632 21.096 1.00 98.31 87 GLU A C 1
ATOM 646 O O . GLU A 1 87 ? -17.863 0.991 22.065 1.00 98.31 87 GLU A O 1
ATOM 651 N N . PHE A 1 88 ? -15.887 0.381 21.188 1.00 98.38 88 PHE A N 1
ATOM 652 C CA . PHE A 1 88 ? -15.154 0.401 22.454 1.00 98.38 88 PHE A CA 1
ATOM 653 C C . PHE A 1 88 ? -15.315 1.731 23.199 1.00 98.38 88 PHE A C 1
ATOM 655 O O . PHE A 1 88 ? -15.651 1.752 24.383 1.00 98.38 88 PHE A O 1
ATOM 662 N N . ASN A 1 89 ? -15.121 2.852 22.501 1.00 98.50 89 ASN A N 1
ATOM 663 C CA . ASN A 1 89 ? -15.270 4.181 23.090 1.00 98.50 89 ASN A CA 1
ATOM 664 C C . ASN A 1 89 ? -16.698 4.432 23.599 1.00 98.50 89 ASN A C 1
ATOM 666 O O . ASN A 1 89 ? -16.875 5.066 24.641 1.00 98.50 89 ASN A O 1
ATOM 670 N N . THR A 1 90 ? -17.705 3.922 22.887 1.00 98.56 90 THR A N 1
ATOM 671 C CA . THR A 1 90 ? -19.114 4.035 23.283 1.00 98.56 90 THR A CA 1
ATOM 672 C C . THR A 1 90 ? -19.383 3.221 24.545 1.00 98.56 90 THR A C 1
ATOM 674 O O . THR A 1 90 ? -19.866 3.774 25.530 1.00 98.56 90 THR A O 1
ATOM 677 N N . SER A 1 91 ? -18.969 1.952 24.580 1.00 98.06 91 SER A N 1
ATOM 678 C CA . SER A 1 91 ? -19.169 1.080 25.743 1.00 98.06 91 SER A CA 1
ATOM 679 C C . SER A 1 91 ? -18.445 1.580 26.994 1.00 98.06 91 SER A C 1
ATOM 681 O O . SER A 1 91 ? -18.997 1.530 28.091 1.00 98.06 91 SER A O 1
ATOM 683 N N . VAL A 1 92 ? -17.223 2.105 26.854 1.00 98.56 92 VAL A N 1
ATOM 684 C CA . VAL A 1 92 ? -16.486 2.699 27.983 1.00 98.56 92 VAL A CA 1
ATOM 685 C C . VAL A 1 92 ? -17.209 3.930 28.522 1.00 98.56 92 VAL A C 1
ATOM 687 O O . VAL A 1 92 ? -17.291 4.114 29.737 1.00 98.56 92 VAL A O 1
ATOM 690 N N . LYS A 1 93 ? -17.753 4.773 27.639 1.00 98.44 93 LYS A N 1
ATOM 691 C CA . LYS A 1 93 ? -18.541 5.936 28.051 1.00 98.44 93 LYS A CA 1
ATOM 692 C C . LYS A 1 93 ? -19.796 5.512 28.815 1.00 98.44 93 LYS A C 1
ATOM 694 O O . LYS A 1 93 ? -20.016 6.019 29.910 1.00 98.44 93 LYS A O 1
ATOM 699 N N . GLU A 1 94 ? -20.572 4.578 28.273 1.00 98.19 94 GLU A N 1
ATOM 700 C CA . GLU A 1 94 ? -21.782 4.054 28.920 1.00 98.19 94 GLU A CA 1
ATOM 701 C C . GLU A 1 94 ? -21.477 3.455 30.297 1.00 98.19 94 GLU A C 1
ATOM 703 O O . GLU A 1 94 ? -22.157 3.766 31.273 1.00 98.19 94 GLU A O 1
ATOM 708 N N . TYR A 1 95 ? -20.407 2.662 30.402 1.00 98.25 95 TYR A N 1
ATOM 709 C CA . TYR A 1 95 ? -19.942 2.116 31.675 1.00 98.25 95 TYR A CA 1
ATOM 710 C C . TYR A 1 95 ? -19.626 3.220 32.692 1.00 98.25 95 TYR A C 1
ATOM 712 O O . TYR A 1 95 ? -20.087 3.164 33.833 1.00 98.25 95 TYR A O 1
ATOM 720 N N . ASN A 1 96 ? -18.870 4.242 32.284 1.00 98.06 96 ASN A N 1
ATOM 721 C CA . ASN A 1 96 ? -18.515 5.356 33.162 1.00 98.06 96 ASN A CA 1
ATOM 722 C C . ASN A 1 96 ? -19.750 6.151 33.611 1.00 98.06 96 ASN A C 1
ATOM 724 O O . ASN A 1 96 ? -19.835 6.532 34.779 1.00 98.06 96 ASN A O 1
ATOM 728 N N . ASP A 1 97 ? -20.711 6.370 32.711 1.00 98.00 97 ASP A N 1
ATOM 729 C CA . ASP A 1 97 ? -21.957 7.077 33.012 1.00 98.00 97 ASP A CA 1
ATOM 730 C C . ASP A 1 97 ? -22.807 6.280 34.035 1.00 98.00 97 ASP A C 1
ATOM 732 O O . ASP A 1 97 ? -23.302 6.857 35.007 1.00 98.00 97 ASP A O 1
ATOM 736 N N . ILE A 1 98 ? -22.879 4.945 33.912 1.00 97.62 98 ILE A N 1
ATOM 737 C CA . ILE A 1 98 ? -23.526 4.057 34.901 1.00 97.62 98 ILE A CA 1
ATOM 738 C C . ILE A 1 98 ? -22.812 4.124 36.256 1.00 97.62 98 ILE A C 1
ATOM 740 O O . ILE A 1 98 ? -23.454 4.340 37.284 1.00 97.62 98 ILE A O 1
ATOM 744 N N . VAL A 1 99 ? -21.484 3.976 36.273 1.00 98.00 99 VAL A N 1
ATOM 745 C CA . VAL A 1 99 ? -20.676 4.020 37.505 1.00 98.00 99 VAL A CA 1
ATOM 746 C C . VAL A 1 99 ? -20.832 5.34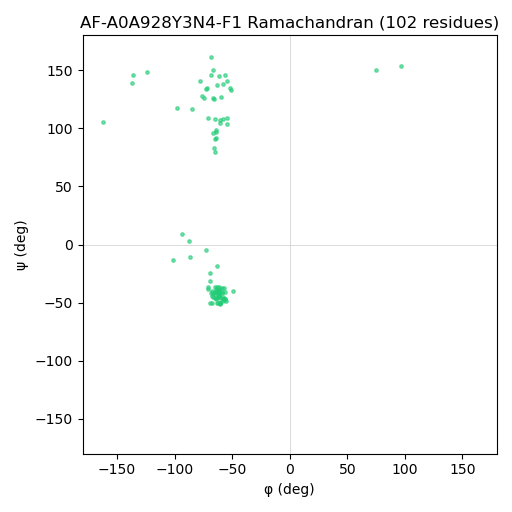4 38.241 1.00 98.00 99 VAL A C 1
ATOM 748 O O . VAL A 1 99 ? -20.879 5.352 39.472 1.00 98.00 99 VAL A O 1
ATOM 751 N N . LYS A 1 100 ? -20.941 6.452 37.505 1.00 97.56 100 LYS A N 1
ATOM 752 C CA . LYS A 1 100 ? -21.199 7.766 38.085 1.00 97.56 100 LYS A CA 1
ATOM 753 C C . LYS A 1 100 ? -22.596 7.850 38.702 1.00 97.56 100 LYS A C 1
ATOM 755 O O . LYS A 1 100 ? -22.707 8.272 39.843 1.00 97.56 100 LYS A O 1
ATOM 760 N N . SER A 1 101 ? -23.628 7.363 38.009 1.00 96.25 101 SER A N 1
ATOM 761 C CA . SER A 1 101 ? -25.011 7.392 38.518 1.00 96.25 101 SER A CA 1
ATOM 762 C C . SER A 1 101 ? -25.245 6.577 39.797 1.00 96.25 101 SER A C 1
ATOM 764 O O . SER A 1 101 ? -26.236 6.793 40.478 1.00 96.25 101 SER A O 1
ATOM 766 N N . MET A 1 102 ? -24.352 5.635 40.125 1.00 93.88 102 MET A N 1
ATOM 767 C CA . MET A 1 102 ? -24.406 4.862 41.374 1.00 93.88 102 MET A CA 1
ATOM 768 C C . MET A 1 102 ? -23.707 5.556 42.555 1.00 93.88 102 MET A C 1
ATOM 770 O O . MET A 1 102 ? -23.791 5.064 43.679 1.00 93.88 102 MET A O 1
ATOM 774 N N . GLN A 1 103 ? -22.952 6.626 42.298 1.00 89.62 103 GLN A N 1
ATOM 775 C CA . GLN A 1 103 ? -22.232 7.401 43.316 1.00 89.62 103 GLN A CA 1
ATOM 776 C C . GLN A 1 103 ? -22.953 8.700 43.697 1.00 89.62 103 GLN A C 1
ATOM 778 O O . GLN A 1 103 ? -22.577 9.309 44.699 1.00 89.62 103 GLN A O 1
ATOM 783 N N . ASP A 1 104 ? -23.950 9.097 42.904 1.00 69.19 104 ASP A N 1
ATOM 784 C CA . ASP A 1 104 ? -24.867 10.210 43.166 1.00 69.19 104 ASP A CA 1
ATOM 785 C C . ASP A 1 104 ? -26.072 9.736 44.007 1.00 69.19 104 ASP A C 1
ATOM 787 O O . ASP A 1 104 ? -26.536 10.522 44.868 1.00 69.19 104 ASP A O 1
#

Foldseek 3Di:
DDDDDDDDDPPPPPPPPPPPPPPDPDDDDDDFPQDQDDDPDPPDDPVSNVVNVVSNVVSVVSVVVSVVVVVVVVVVVVVVVVVVVVVVVVVVVVVVVVVVVVVD

Sequence (104 aa):
MTRSRFPLALAAMLASTAFAQSPPPAPTVPPHGCVKPDFPGKSAVDAKIRRWSADYKDYTECLKAYVGERNAVIDVNAKAANAAVAEFNTSVKEYNDIVKSMQD

pLDDT: mean 87.29, std 16.88, range [42.41, 98.62]

Radius of gyration: 32.65 Å; Cα contacts (8 Å, |Δi|>4): 18; chains: 1; bounding box: 54×47×102 Å

Secondary structure (DSSP, 8-state):
---------------------PPPPPPPPPPP-PPPPPP--TTS-HHHHHHHHHHHHHHHHHHHHHHHHHHHHHHHHHHHHHHHHHHHHHHHHHHHHHHHHTT-

Solvent-accessible surface area (backbone atoms only — not comparable to full-atom values): 6710 Å² tot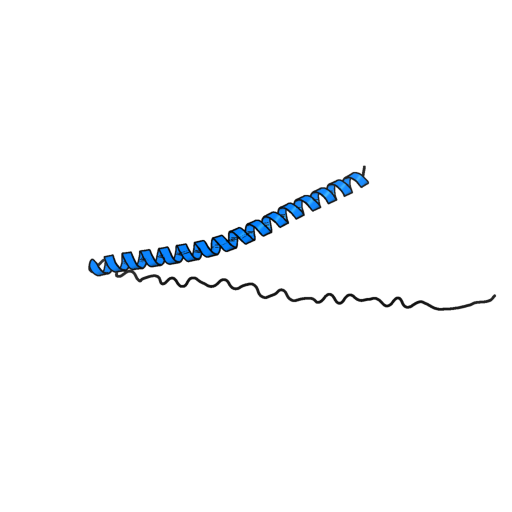al; per-residue (Å²): 142,82,91,84,80,87,79,87,80,80,77,77,77,81,74,76,78,76,76,81,71,73,77,76,79,77,85,81,79,80,77,80,86,62,64,79,67,76,82,80,56,95,85,46,56,68,70,60,52,54,50,46,54,50,49,43,49,53,26,54,52,46,49,51,51,51,50,52,58,51,48,57,54,48,53,55,51,50,52,54,53,52,52,52,51,52,50,50,56,47,53,53,49,52,51,51,54,53,60,49,64,76,74,112

Mean predicted aligned error: 11.92 Å